Protein AF-A0A1V0GZI5-F1 (afdb_monomer)

Mean predicted aligned error: 9.49 Å

Sequence (100 aa):
MTGESQSAIFGFPPRIEVADLPLVQPEIILDRDAAPLTSLHPRIAEDISVIWPLPPDWSTENISLTFFRQQFKLHDNLYGKAGWLGFAPAARLVVERPPQ

Solvent-accessible surface area (backbone atoms only — not comparable to full-atom values): 6403 Å² total; per-residue (Å²): 136,88,83,74,72,54,75,41,57,34,32,65,74,71,54,69,49,68,54,92,59,85,88,61,83,58,50,47,29,29,59,90,76,75,36,73,49,71,59,48,66,90,85,59,92,78,64,68,47,79,45,70,87,70,64,94,83,66,71,78,58,66,40,41,41,38,38,36,42,67,59,57,44,79,70,56,94,67,35,26,34,50,47,92,58,59,78,42,85,71,48,73,50,75,46,72,54,78,86,131

Secondary structure (DSSP, 8-state):
------EEETT---EEEEESS--PPPEEEETTTTEE-----TTS---EEEE----TT-----EEEEEEE-PEEE-SSSEEEEPS---EEEEEEEEPPPP-

Radius of gyration: 16.16 Å; Cα contacts (8 Å, |Δi|>4): 162; chains: 1; bounding box: 46×39×37 Å

Foldseek 3Di:
DPPDWDKDFAFDPFDKDKPPAPDDQWFKAFPVVRHGGPHDFPPDDTDMDTGDDHDPPDDDAWIKIWTWDFDFDDPDRGITTGDPRDIDTDDMDIDHDPDD

pLDDT: mean 72.25, std 12.57, range [36.34, 91.38]

Structure (mmCIF, N/CA/C/O backbone):
data_AF-A0A1V0GZI5-F1
#
_entry.id   AF-A0A1V0GZI5-F1
#
loop_
_atom_site.group_PDB
_atom_site.id
_atom_site.type_symbol
_atom_site.label_atom_id
_atom_site.label_alt_id
_atom_site.label_comp_id
_atom_site.label_asym_id
_atom_site.label_entity_id
_atom_site.label_seq_id
_atom_site.pdbx_PDB_ins_code
_atom_site.Cartn_x
_atom_site.Cartn_y
_atom_site.Cartn_z
_atom_site.occupancy
_atom_site.B_iso_or_equiv
_atom_site.auth_seq_id
_atom_site.auth_comp_id
_atom_site.auth_asym_id
_atom_site.auth_atom_id
_atom_site.pdbx_PDB_model_num
ATOM 1 N N . MET A 1 1 ? 14.728 27.653 -6.427 1.00 36.34 1 MET A N 1
ATOM 2 C CA . MET A 1 1 ? 14.194 26.279 -6.513 1.00 36.34 1 MET A CA 1
ATOM 3 C C . MET A 1 1 ? 15.362 25.349 -6.791 1.00 36.34 1 MET A C 1
ATOM 5 O O . MET A 1 1 ? 15.850 25.321 -7.911 1.00 36.34 1 MET A O 1
ATOM 9 N N . THR A 1 2 ? 15.890 24.681 -5.771 1.00 39.88 2 THR A N 1
ATOM 10 C CA . THR A 1 2 ? 16.948 23.675 -5.924 1.00 39.88 2 THR A CA 1
ATOM 11 C C . THR A 1 2 ? 16.285 22.349 -6.277 1.00 39.88 2 THR A C 1
ATOM 13 O O . THR A 1 2 ? 15.722 21.671 -5.426 1.00 39.88 2 THR A O 1
ATOM 16 N N . GLY A 1 3 ? 16.260 22.032 -7.571 1.00 37.84 3 GLY A N 1
ATOM 17 C CA . GLY A 1 3 ? 15.759 20.760 -8.082 1.00 37.84 3 GLY A CA 1
ATOM 18 C C . GLY A 1 3 ? 16.803 19.668 -7.900 1.00 37.84 3 GLY A C 1
ATOM 19 O O . GLY A 1 3 ? 17.406 19.232 -8.878 1.00 37.84 3 GLY A O 1
ATOM 20 N N . GLU A 1 4 ? 17.050 19.244 -6.663 1.00 44.66 4 GLU A N 1
ATOM 21 C CA . GLU A 1 4 ? 17.772 17.994 -6.459 1.00 44.66 4 GLU A CA 1
ATOM 22 C C . GLU A 1 4 ? 16.884 16.851 -6.946 1.00 44.66 4 GLU A C 1
ATOM 24 O O . GLU A 1 4 ? 15.742 16.678 -6.520 1.00 44.66 4 GLU A O 1
ATOM 29 N N . SER A 1 5 ? 17.389 16.102 -7.924 1.00 46.84 5 SER A N 1
ATOM 30 C CA . SER A 1 5 ? 16.707 14.906 -8.393 1.00 46.84 5 SER A CA 1
ATOM 31 C C . SER A 1 5 ? 16.765 13.862 -7.285 1.00 46.84 5 SER A C 1
ATOM 33 O O . SER A 1 5 ? 17.847 13.361 -6.991 1.00 46.84 5 SER A O 1
ATOM 35 N N . GLN A 1 6 ? 15.624 13.515 -6.691 1.00 50.16 6 GLN A N 1
ATOM 36 C CA . GLN A 1 6 ? 15.565 12.357 -5.806 1.00 50.16 6 GLN A CA 1
ATOM 37 C C . GLN A 1 6 ? 15.840 11.091 -6.622 1.00 50.16 6 GLN A C 1
ATOM 39 O O . GLN A 1 6 ? 15.105 10.751 -7.556 1.00 50.16 6 GLN A O 1
ATOM 44 N N . SER A 1 7 ? 16.920 10.402 -6.266 1.00 49.84 7 SER A N 1
ATOM 45 C CA . SER A 1 7 ? 17.076 8.988 -6.577 1.00 49.84 7 SER A CA 1
ATOM 46 C C . SER A 1 7 ? 16.204 8.225 -5.593 1.00 49.84 7 SER A C 1
ATOM 48 O O . SER A 1 7 ? 16.416 8.319 -4.385 1.00 49.84 7 SER A O 1
ATOM 50 N N . ALA A 1 8 ? 15.213 7.502 -6.101 1.00 53.06 8 ALA A N 1
ATOM 51 C CA . ALA A 1 8 ? 14.458 6.565 -5.291 1.00 53.06 8 ALA A CA 1
ATOM 52 C C . ALA A 1 8 ? 14.926 5.158 -5.642 1.00 53.06 8 ALA A C 1
ATOM 54 O O . ALA A 1 8 ? 15.036 4.790 -6.817 1.00 53.06 8 ALA A O 1
ATOM 55 N N . ILE A 1 9 ? 15.185 4.365 -4.610 1.00 53.62 9 ILE A N 1
ATOM 56 C CA . ILE A 1 9 ? 15.187 2.916 -4.764 1.00 53.62 9 ILE A CA 1
ATOM 57 C C . ILE A 1 9 ? 13.764 2.561 -5.205 1.00 53.62 9 ILE A C 1
ATOM 59 O O . ILE A 1 9 ? 12.794 3.043 -4.608 1.00 53.62 9 ILE A O 1
ATOM 63 N N . PHE A 1 10 ? 13.620 1.780 -6.277 1.00 49.53 10 PHE A N 1
ATOM 64 C CA . PHE A 1 10 ? 12.321 1.178 -6.568 1.00 49.53 10 PHE A CA 1
ATOM 65 C C . PHE A 1 10 ? 11.866 0.453 -5.304 1.00 49.53 10 PHE A C 1
ATOM 67 O O . PHE A 1 10 ? 12.636 -0.342 -4.793 1.00 49.53 10 PHE A O 1
ATOM 74 N N . GLY A 1 11 ? 10.675 0.749 -4.781 1.00 45.56 11 GLY A N 1
ATOM 75 C CA . GLY A 1 11 ? 10.185 0.159 -3.530 1.00 45.56 11 GLY A CA 1
ATOM 76 C C . GLY A 1 11 ? 10.239 1.036 -2.290 1.00 45.56 11 GLY A C 1
ATOM 77 O O . GLY A 1 11 ? 10.110 0.515 -1.187 1.00 45.56 11 GLY A O 1
ATOM 78 N N . PHE A 1 12 ? 10.309 2.362 -2.442 1.00 54.12 12 PHE A N 1
ATOM 79 C CA . PHE A 1 12 ? 9.702 3.200 -1.410 1.00 54.12 12 PHE A CA 1
ATOM 80 C C . PHE A 1 12 ? 8.213 2.822 -1.283 1.00 54.12 12 PHE A C 1
ATOM 82 O O . PHE A 1 12 ? 7.542 2.721 -2.317 1.00 54.12 12 PHE A O 1
ATOM 89 N N . PRO A 1 13 ? 7.700 2.622 -0.054 1.00 57.75 13 PRO A N 1
ATOM 90 C CA . PRO A 1 13 ? 6.278 2.509 0.235 1.00 57.75 13 PRO A CA 1
ATOM 91 C C . PRO A 1 13 ? 5.428 3.416 -0.655 1.00 57.75 13 PRO A C 1
ATOM 93 O O . PRO A 1 13 ? 5.759 4.606 -0.767 1.00 57.75 13 PRO A O 1
ATOM 96 N N . PRO A 1 14 ? 4.334 2.924 -1.272 1.00 65.19 14 PRO A N 1
ATOM 97 C CA . PRO A 1 14 ? 3.366 3.840 -1.856 1.00 65.19 14 PRO A CA 1
ATOM 98 C C . PRO A 1 14 ? 2.984 4.871 -0.793 1.00 65.19 14 PRO A C 1
ATOM 100 O O . PRO A 1 14 ? 2.798 4.536 0.380 1.00 65.19 14 PRO A O 1
ATOM 103 N N . ARG A 1 15 ? 2.885 6.144 -1.185 1.00 71.50 15 ARG A N 1
ATOM 104 C CA . ARG A 1 15 ? 2.337 7.146 -0.274 1.00 71.50 15 ARG A CA 1
ATOM 105 C C . ARG A 1 15 ? 0.863 6.812 -0.096 1.00 71.50 15 ARG A C 1
ATOM 107 O O . ARG A 1 15 ? 0.101 6.844 -1.066 1.00 71.50 15 ARG A O 1
ATOM 114 N N . ILE A 1 16 ? 0.503 6.479 1.136 1.00 70.56 16 ILE A N 1
ATOM 115 C CA . ILE A 1 16 ? -0.869 6.206 1.534 1.00 70.56 16 ILE A CA 1
ATOM 116 C C . ILE A 1 16 ? -1.272 7.270 2.538 1.00 70.56 16 ILE A C 1
ATOM 118 O O . ILE A 1 16 ? -0.598 7.479 3.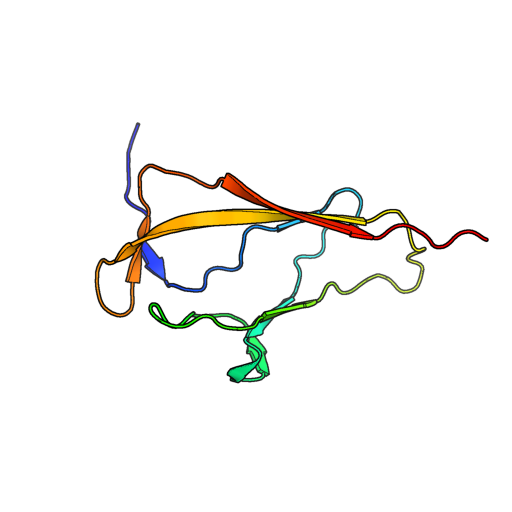545 1.00 70.56 16 ILE A O 1
ATOM 122 N N . GLU A 1 17 ? -2.366 7.952 2.236 1.00 74.12 17 GLU A N 1
ATOM 123 C CA . GLU A 1 17 ? -2.984 8.904 3.149 1.00 74.12 17 GLU A CA 1
ATOM 124 C C . GLU A 1 17 ? -4.261 8.285 3.694 1.00 74.12 17 GLU A C 1
ATOM 126 O O . GLU A 1 17 ? -5.107 7.822 2.919 1.00 74.12 17 GLU A O 1
ATOM 131 N N . VAL A 1 18 ? -4.375 8.268 5.022 1.00 70.44 18 VAL A N 1
ATOM 132 C CA . VAL A 1 18 ? -5.556 7.773 5.722 1.00 70.44 18 VAL A CA 1
ATOM 133 C C . VAL A 1 18 ? -6.275 8.941 6.365 1.00 70.44 18 VAL A C 1
ATOM 135 O O . VAL A 1 18 ? -5.669 9.697 7.125 1.00 70.44 18 VAL A O 1
ATOM 138 N N . ALA A 1 19 ? -7.560 9.082 6.060 1.00 66.50 19 ALA A N 1
ATOM 139 C CA . ALA A 1 19 ? -8.436 9.933 6.847 1.00 66.50 19 ALA A CA 1
ATOM 140 C C . ALA A 1 19 ? -8.857 9.161 8.107 1.00 66.50 19 ALA A C 1
ATOM 142 O O . ALA A 1 19 ? -9.264 8.004 8.007 1.00 66.50 19 ALA A O 1
ATOM 143 N N . ASP A 1 20 ? -8.728 9.802 9.269 1.00 64.56 20 ASP A N 1
ATOM 144 C CA . ASP A 1 20 ? -9.406 9.415 10.515 1.00 64.56 20 ASP A CA 1
ATOM 145 C C . ASP A 1 20 ? -8.932 8.126 11.228 1.00 64.56 20 ASP A C 1
ATOM 147 O O . ASP A 1 20 ? -9.597 7.642 12.141 1.00 64.56 20 ASP A O 1
ATOM 151 N N . LEU A 1 21 ? -7.741 7.595 10.911 1.00 63.81 21 LEU A N 1
ATOM 152 C CA . LEU A 1 21 ? -7.076 6.595 11.766 1.00 63.81 21 LEU A CA 1
ATOM 153 C C . LEU A 1 21 ? -6.104 7.260 12.756 1.00 63.81 21 LEU A C 1
ATOM 155 O O . LEU A 1 21 ? -5.432 8.229 12.386 1.00 63.81 21 LEU A O 1
ATOM 159 N N . PRO A 1 22 ? -5.942 6.725 13.987 1.00 60.53 22 PRO A N 1
ATOM 160 C CA . PRO A 1 22 ? -4.785 7.059 14.808 1.00 60.53 22 PRO A CA 1
ATOM 161 C C . PRO A 1 22 ? -3.529 6.751 13.985 1.00 60.53 22 PRO A C 1
ATOM 163 O O . PRO A 1 22 ? -3.319 5.617 13.561 1.00 60.53 22 PRO A O 1
ATOM 166 N N . LEU A 1 23 ? -2.760 7.802 13.688 1.00 58.75 23 LEU A N 1
ATOM 167 C CA . LEU A 1 23 ? -1.653 7.842 12.726 1.00 58.75 23 LEU A CA 1
ATOM 168 C C . LEU A 1 23 ? -0.457 6.988 13.180 1.00 58.75 23 LEU A C 1
ATOM 170 O O . LEU A 1 23 ? 0.614 7.509 13.488 1.00 58.75 23 LEU A O 1
ATOM 174 N N . VAL A 1 24 ? -0.623 5.669 13.214 1.00 66.38 24 VAL A N 1
ATOM 175 C CA . VAL A 1 24 ? 0.499 4.733 13.240 1.00 66.38 24 VAL A CA 1
ATOM 176 C C . VAL A 1 24 ? 0.914 4.488 11.796 1.00 66.38 24 VAL A C 1
ATOM 178 O O . VAL A 1 24 ? 0.074 4.258 10.921 1.00 66.38 24 VAL A O 1
ATOM 181 N N . GLN A 1 25 ? 2.214 4.575 11.530 1.00 74.19 25 GLN A N 1
ATOM 182 C CA . GLN A 1 25 ? 2.749 4.230 10.220 1.00 74.19 25 GLN A CA 1
ATOM 183 C C . GLN A 1 25 ? 2.438 2.749 9.936 1.00 74.19 25 GLN A C 1
ATOM 185 O O . GLN A 1 25 ? 2.726 1.916 10.7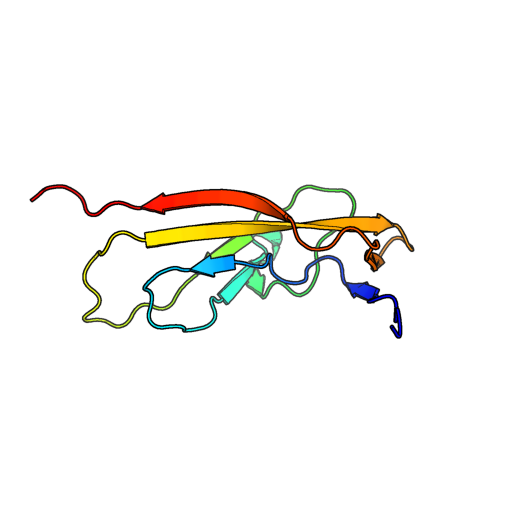98 1.00 74.19 25 GLN A O 1
ATOM 190 N N . PRO A 1 26 ? 1.842 2.407 8.777 1.00 80.31 26 PRO A N 1
ATOM 191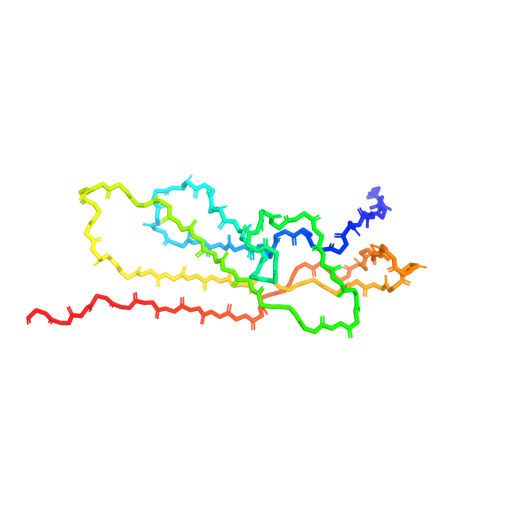 C CA . PRO A 1 26 ? 1.598 1.014 8.442 1.00 80.31 26 PRO A CA 1
ATOM 192 C C . PRO A 1 26 ? 2.909 0.271 8.232 1.00 80.31 26 PRO A C 1
ATOM 194 O O . PRO A 1 26 ? 3.885 0.829 7.720 1.00 80.31 26 PRO A O 1
ATOM 197 N N . GLU A 1 27 ? 2.885 -1.016 8.542 1.00 85.69 27 GLU A N 1
ATOM 198 C CA . GLU A 1 27 ? 3.871 -1.942 8.018 1.00 85.69 27 GLU A CA 1
ATOM 199 C C . GLU A 1 27 ? 3.506 -2.282 6.570 1.00 85.69 27 GLU A C 1
ATOM 201 O O . GLU A 1 27 ? 2.338 -2.498 6.239 1.00 85.69 27 GLU A O 1
ATOM 206 N N . ILE A 1 28 ? 4.506 -2.298 5.690 1.00 84.81 28 ILE A N 1
ATOM 207 C CA . ILE A 1 28 ? 4.329 -2.698 4.295 1.00 84.81 28 ILE A CA 1
ATOM 208 C C . ILE A 1 28 ? 5.245 -3.875 4.026 1.00 84.81 28 ILE A C 1
ATOM 210 O O . ILE A 1 28 ? 6.461 -3.767 4.190 1.00 84.81 28 ILE A O 1
ATOM 214 N N . ILE A 1 29 ? 4.648 -4.980 3.601 1.00 88.94 29 ILE A N 1
ATOM 215 C CA . ILE A 1 29 ? 5.315 -6.247 3.330 1.00 88.94 29 ILE A CA 1
ATOM 216 C C . ILE A 1 29 ? 5.297 -6.506 1.827 1.00 88.94 29 ILE A C 1
ATOM 218 O O . ILE A 1 29 ? 4.283 -6.287 1.167 1.00 88.94 29 ILE A O 1
ATOM 222 N N . LEU A 1 30 ? 6.424 -6.976 1.293 1.00 88.69 30 LEU A N 1
ATOM 223 C CA . LEU A 1 30 ? 6.495 -7.563 -0.038 1.00 88.69 30 LEU A CA 1
ATOM 224 C C . LEU A 1 30 ? 6.075 -9.031 0.054 1.00 88.69 30 LEU A C 1
ATOM 226 O O . LEU A 1 30 ? 6.775 -9.834 0.679 1.00 88.69 30 LEU A O 1
ATOM 230 N N . ASP A 1 31 ? 4.968 -9.392 -0.594 1.00 91.25 31 ASP A N 1
ATOM 231 C CA . ASP A 1 31 ? 4.357 -10.718 -0.433 1.00 91.25 31 ASP A CA 1
ATOM 232 C C . ASP A 1 31 ? 5.272 -11.845 -0.930 1.00 91.25 31 ASP A C 1
ATOM 234 O O . ASP A 1 31 ? 5.276 -12.940 -0.370 1.00 91.25 31 ASP A O 1
ATOM 238 N N . ARG A 1 32 ? 6.113 -11.561 -1.934 1.00 87.69 32 ARG A N 1
ATOM 239 C CA . ARG A 1 32 ? 7.096 -12.507 -2.487 1.00 87.69 32 ARG A CA 1
ATOM 240 C C . ARG A 1 32 ? 8.039 -13.074 -1.424 1.00 87.69 32 ARG A C 1
ATOM 242 O O . ARG A 1 32 ? 8.297 -14.275 -1.418 1.00 87.69 32 ARG A O 1
ATOM 249 N N . ASP A 1 33 ? 8.564 -12.198 -0.571 1.00 89.56 33 ASP A N 1
ATOM 250 C CA . ASP A 1 33 ? 9.599 -12.541 0.410 1.00 89.56 33 ASP A CA 1
ATOM 251 C C . ASP A 1 33 ? 9.032 -12.653 1.831 1.00 89.56 33 ASP A C 1
ATOM 253 O O . ASP A 1 33 ? 9.760 -13.031 2.748 1.00 89.56 33 ASP A O 1
ATOM 257 N N . ALA A 1 34 ? 7.755 -12.295 2.021 1.00 91.38 34 ALA A N 1
ATOM 258 C CA . ALA A 1 34 ? 7.126 -12.117 3.328 1.00 91.38 34 ALA A CA 1
ATOM 259 C C . ALA A 1 34 ? 7.975 -11.235 4.269 1.00 91.38 34 ALA A C 1
ATOM 261 O O . ALA A 1 34 ? 8.111 -11.512 5.461 1.00 91.38 34 ALA A O 1
ATOM 262 N N . ALA A 1 35 ? 8.577 -10.180 3.712 1.00 88.75 35 ALA A N 1
ATOM 263 C CA . ALA A 1 35 ? 9.517 -9.299 4.398 1.00 88.75 35 ALA A CA 1
ATOM 264 C C . ALA A 1 35 ? 9.156 -7.817 4.193 1.00 88.75 35 ALA A C 1
ATOM 266 O O . ALA A 1 35 ? 8.487 -7.487 3.208 1.00 88.75 35 ALA A O 1
ATOM 267 N N . PRO A 1 36 ? 9.616 -6.907 5.075 1.00 87.56 36 PRO A N 1
ATOM 268 C CA . PRO A 1 36 ? 9.399 -5.475 4.906 1.00 87.56 36 PRO A CA 1
ATOM 269 C C . PRO A 1 36 ? 9.824 -4.977 3.523 1.00 87.56 36 PRO A C 1
ATOM 271 O O . PRO A 1 36 ? 10.902 -5.319 3.022 1.00 87.56 36 PRO A O 1
ATOM 274 N N . LEU A 1 37 ? 8.980 -4.143 2.916 1.00 80.69 37 LEU A N 1
ATOM 275 C CA . LEU A 1 37 ? 9.222 -3.589 1.593 1.00 80.69 37 LEU A CA 1
ATOM 276 C C . LEU A 1 37 ? 10.412 -2.624 1.638 1.00 80.69 37 LEU A C 1
ATOM 278 O O . LEU A 1 37 ? 10.301 -1.479 2.073 1.00 80.69 37 LEU A O 1
ATOM 282 N N . THR A 1 38 ? 11.560 -3.105 1.169 1.00 75.12 38 THR A N 1
ATOM 283 C CA . THR A 1 38 ? 12.795 -2.317 1.037 1.00 75.12 38 THR A CA 1
ATOM 284 C C . THR A 1 38 ? 13.116 -1.986 -0.414 1.00 75.12 38 THR A C 1
ATOM 286 O O . THR A 1 38 ? 13.747 -0.965 -0.689 1.00 75.12 38 THR A O 1
ATOM 289 N N . SER A 1 39 ? 12.691 -2.846 -1.345 1.00 74.00 39 SER A N 1
ATOM 290 C CA . SER A 1 39 ? 12.847 -2.625 -2.776 1.00 74.00 39 SER A CA 1
ATOM 291 C C . SER A 1 39 ? 11.787 -3.361 -3.601 1.00 74.00 39 SER A C 1
ATOM 293 O O . SER A 1 39 ? 11.244 -4.365 -3.147 1.00 74.00 39 SER A O 1
ATOM 295 N N . LEU A 1 40 ? 11.510 -2.852 -4.804 1.00 74.38 40 LEU A N 1
ATOM 296 C CA . LEU A 1 40 ? 10.652 -3.455 -5.820 1.00 74.38 40 LEU A CA 1
ATOM 297 C C . LEU A 1 40 ? 11.471 -3.797 -7.065 1.00 74.38 40 LEU A C 1
ATOM 299 O O . LEU A 1 40 ? 12.399 -3.075 -7.444 1.00 74.38 40 LEU A O 1
ATOM 303 N N . HIS A 1 41 ? 11.082 -4.852 -7.766 1.00 74.75 41 HIS A N 1
ATOM 304 C CA . HIS A 1 41 ? 11.650 -5.198 -9.059 1.00 74.75 41 HIS A CA 1
ATOM 305 C C . HIS A 1 41 ? 11.108 -4.266 -10.159 1.00 74.75 41 HIS A C 1
ATOM 307 O O . HIS A 1 41 ? 9.902 -4.190 -10.383 1.00 74.75 41 HIS A O 1
ATOM 313 N N . PRO A 1 42 ? 11.968 -3.600 -10.952 1.00 69.94 42 PRO A N 1
ATOM 314 C CA . PRO A 1 42 ? 11.554 -2.493 -11.826 1.00 69.94 42 PRO A CA 1
ATOM 315 C C . PRO A 1 42 ? 10.766 -2.884 -13.085 1.00 69.94 42 PRO A C 1
ATOM 317 O O . PRO A 1 42 ? 10.446 -2.018 -13.900 1.00 69.94 42 PRO A O 1
ATOM 320 N N . ARG A 1 43 ? 10.516 -4.176 -13.320 1.00 74.00 43 ARG A N 1
ATOM 321 C CA . ARG A 1 43 ? 9.927 -4.680 -14.577 1.00 74.00 43 ARG A CA 1
ATOM 322 C C . ARG A 1 43 ? 8.831 -5.719 -14.387 1.00 74.00 43 ARG A C 1
ATOM 324 O O . ARG A 1 43 ? 8.390 -6.309 -15.369 1.00 74.00 43 ARG A O 1
ATOM 331 N N . ILE A 1 44 ? 8.406 -5.946 -13.153 1.00 78.12 44 ILE A N 1
ATOM 332 C CA . ILE A 1 44 ? 7.305 -6.852 -12.841 1.00 78.12 44 ILE A CA 1
ATOM 333 C C . ILE A 1 44 ? 6.346 -6.140 -11.895 1.00 78.12 44 ILE A C 1
ATOM 335 O O . ILE A 1 44 ? 6.755 -5.265 -11.135 1.00 78.12 44 ILE A O 1
ATOM 339 N N . ALA A 1 45 ? 5.066 -6.486 -11.988 1.00 83.19 45 ALA A N 1
ATOM 340 C CA . ALA A 1 45 ? 4.131 -6.140 -10.933 1.00 83.19 45 ALA A CA 1
ATOM 341 C C . ALA A 1 45 ? 4.462 -7.002 -9.711 1.00 83.19 45 ALA A C 1
ATOM 343 O O . ALA A 1 45 ? 4.744 -8.192 -9.861 1.00 83.19 45 ALA A O 1
ATOM 344 N N . GLU A 1 46 ? 4.443 -6.393 -8.533 1.00 85.38 46 GLU A N 1
ATOM 345 C CA . GLU A 1 46 ? 4.622 -7.093 -7.267 1.00 85.38 46 GLU A CA 1
ATOM 346 C C . GLU A 1 46 ? 3.433 -6.805 -6.366 1.00 85.38 46 GLU A C 1
ATOM 348 O O . GLU A 1 46 ? 2.937 -5.675 -6.316 1.00 85.38 46 GLU A O 1
ATOM 353 N N . ASP A 1 47 ? 3.002 -7.847 -5.667 1.00 88.69 47 ASP A N 1
ATOM 354 C CA . ASP A 1 47 ? 1.950 -7.762 -4.672 1.00 88.69 47 ASP A CA 1
ATOM 355 C C . ASP A 1 47 ? 2.554 -7.346 -3.328 1.00 88.69 47 ASP A C 1
ATOM 357 O O . ASP A 1 47 ? 3.645 -7.786 -2.940 1.00 88.69 47 ASP A O 1
ATOM 361 N N . ILE A 1 48 ? 1.851 -6.450 -2.642 1.00 86.19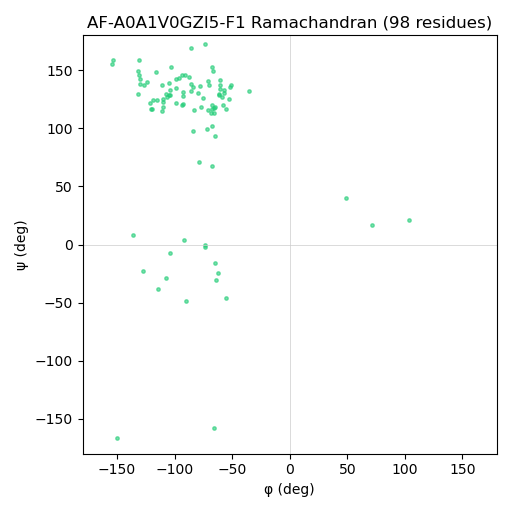 48 ILE A N 1
ATOM 362 C CA . ILE A 1 48 ? 2.237 -5.953 -1.327 1.00 86.19 48 ILE A CA 1
ATOM 363 C C . ILE A 1 48 ? 1.054 -6.035 -0.373 1.00 86.19 48 ILE A C 1
ATOM 365 O O . ILE A 1 48 ? -0.089 -5.747 -0.742 1.00 86.19 48 ILE A O 1
ATOM 369 N N . SER A 1 49 ? 1.362 -6.310 0.886 1.00 88.25 49 SER A N 1
ATOM 370 C CA . SER A 1 49 ? 0.416 -6.239 1.988 1.00 88.25 49 SER A CA 1
ATOM 371 C C . SER A 1 49 ? 0.674 -4.979 2.803 1.00 88.25 49 SER A C 1
ATOM 373 O O . SER A 1 49 ? 1.803 -4.714 3.216 1.00 88.25 49 SER A O 1
ATOM 375 N N . VAL A 1 50 ? -0.376 -4.193 3.049 1.00 83.25 50 VAL A N 1
ATOM 376 C CA . VAL A 1 50 ? -0.312 -3.005 3.909 1.00 83.25 50 VAL A CA 1
ATOM 377 C C . VAL A 1 50 ? -1.084 -3.288 5.190 1.00 83.25 50 VAL A C 1
ATOM 379 O O . VAL A 1 50 ? -2.287 -3.544 5.151 1.00 83.25 50 VAL A O 1
ATOM 382 N N . ILE A 1 51 ? -0.385 -3.254 6.320 1.00 84.69 51 ILE A N 1
ATOM 383 C CA . ILE A 1 51 ? -0.882 -3.708 7.615 1.00 84.69 51 ILE A CA 1
ATOM 384 C C . ILE A 1 51 ? -0.869 -2.524 8.581 1.00 84.69 51 ILE A C 1
ATOM 386 O O . ILE A 1 51 ? 0.186 -1.987 8.918 1.00 84.69 51 ILE A O 1
ATOM 390 N N . TRP A 1 52 ? -2.050 -2.126 9.052 1.00 80.31 52 TRP A N 1
ATOM 391 C CA . TRP A 1 52 ? -2.176 -1.150 10.133 1.00 80.31 52 TRP A CA 1
ATOM 392 C C . TRP A 1 52 ? -2.424 -1.864 11.461 1.00 80.31 52 TRP A C 1
ATOM 394 O O . TRP A 1 52 ? -3.437 -2.558 11.586 1.00 80.31 52 TRP A O 1
ATOM 404 N N . PRO A 1 53 ? -1.562 -1.674 12.475 1.00 78.62 53 PRO A N 1
ATOM 405 C CA . PRO A 1 53 ? -1.902 -2.057 13.832 1.00 78.62 53 PRO A CA 1
ATOM 406 C C . PRO A 1 53 ? -2.975 -1.096 14.353 1.00 78.62 53 PRO A C 1
ATOM 408 O O . PRO A 1 53 ? -2.744 0.106 14.489 1.00 78.62 53 PRO A O 1
ATOM 411 N N . LEU A 1 54 ? -4.161 -1.630 14.627 1.00 77.00 54 LEU A N 1
ATOM 412 C CA . LEU A 1 54 ? -5.264 -0.876 15.214 1.00 77.00 54 LEU A CA 1
ATOM 413 C C . LEU A 1 54 ? -5.279 -1.093 16.731 1.00 77.00 54 LEU A C 1
ATOM 415 O O . LEU A 1 54 ? -4.971 -2.199 17.189 1.00 77.00 54 LEU A O 1
ATOM 419 N N . PRO A 1 55 ? -5.615 -0.068 17.531 1.00 77.44 55 PRO A N 1
ATOM 420 C CA . PRO A 1 55 ? -5.739 -0.253 18.966 1.00 77.44 55 PRO A CA 1
ATOM 421 C C . PRO A 1 55 ? -6.943 -1.167 19.292 1.00 77.44 55 PRO A C 1
ATOM 423 O O . PRO A 1 55 ? -7.893 -1.232 18.509 1.00 77.44 55 PRO A O 1
ATOM 426 N N . PRO A 1 56 ? -6.925 -1.906 20.420 1.00 78.50 56 PRO A N 1
ATOM 427 C CA . PRO A 1 56 ? -7.939 -2.926 20.722 1.00 78.50 56 PRO A CA 1
ATOM 428 C C . PRO A 1 56 ? -9.370 -2.387 20.864 1.00 78.50 56 PRO A C 1
ATOM 430 O O . PRO A 1 56 ? -10.331 -3.131 20.703 1.00 78.50 56 PRO A O 1
ATOM 433 N N . ASP A 1 57 ? -9.504 -1.109 21.201 1.00 79.44 57 ASP A N 1
ATOM 434 C CA . ASP A 1 57 ? -10.755 -0.370 21.367 1.00 79.44 57 ASP A CA 1
ATOM 435 C C . ASP A 1 57 ? -11.214 0.333 20.079 1.00 79.44 57 ASP A C 1
ATOM 437 O O . ASP A 1 57 ? -12.221 1.043 20.083 1.00 79.44 57 ASP A O 1
ATOM 441 N N . TRP A 1 58 ? -10.501 0.134 18.966 1.00 75.81 58 TRP A N 1
ATOM 442 C CA . TRP A 1 58 ? -10.861 0.741 17.695 1.00 75.81 58 TRP A CA 1
ATOM 443 C C . TRP A 1 58 ? -12.197 0.193 17.184 1.00 75.81 58 TRP A C 1
ATOM 445 O O . TRP A 1 58 ? -12.342 -0.993 16.882 1.00 75.81 58 TRP A O 1
ATOM 455 N N . SER A 1 59 ? -13.183 1.081 17.062 1.00 72.62 59 SER A N 1
ATOM 456 C CA . SER A 1 59 ? -14.459 0.770 16.424 1.00 72.62 59 SER A CA 1
ATOM 457 C C . SER A 1 59 ? -14.363 1.022 14.923 1.00 72.62 59 SER A C 1
ATOM 459 O O . SER A 1 59 ? -13.711 1.976 14.503 1.00 72.62 59 SER A O 1
ATOM 461 N N . THR A 1 60 ? -15.034 0.198 14.118 1.00 66.62 60 THR A N 1
ATOM 462 C CA . THR A 1 60 ? -15.025 0.325 12.657 1.00 66.62 60 THR A CA 1
ATOM 463 C C . THR A 1 60 ? -15.685 1.638 12.246 1.00 66.62 60 THR A C 1
ATOM 465 O O . THR A 1 60 ? -16.907 1.722 12.162 1.00 66.62 60 THR A O 1
ATOM 468 N N . GLU A 1 61 ? -14.908 2.698 12.068 1.00 70.75 61 GLU A N 1
ATOM 469 C CA . GLU A 1 61 ? -15.348 3.920 11.393 1.00 70.75 61 GLU A CA 1
ATOM 470 C C . GLU A 1 61 ? -15.149 3.778 9.882 1.00 70.75 61 GLU A C 1
ATOM 472 O O . GLU A 1 61 ? -14.529 2.822 9.410 1.00 70.75 61 GLU A O 1
ATOM 477 N N . ASN A 1 62 ? -15.712 4.706 9.109 1.00 74.44 62 ASN A N 1
ATOM 478 C CA . ASN A 1 62 ? -15.494 4.720 7.669 1.00 74.44 62 ASN A CA 1
ATOM 479 C C . ASN A 1 62 ? -14.018 5.032 7.398 1.00 74.44 62 ASN A C 1
ATOM 481 O O . ASN A 1 62 ? -13.568 6.145 7.656 1.00 74.44 62 ASN A O 1
ATOM 485 N N . ILE A 1 63 ? -13.272 4.073 6.855 1.00 77.38 63 ILE A N 1
ATOM 486 C CA . ILE A 1 63 ? -11.872 4.282 6.482 1.00 77.38 63 ILE A CA 1
ATOM 487 C C . ILE A 1 63 ? -11.823 4.708 5.021 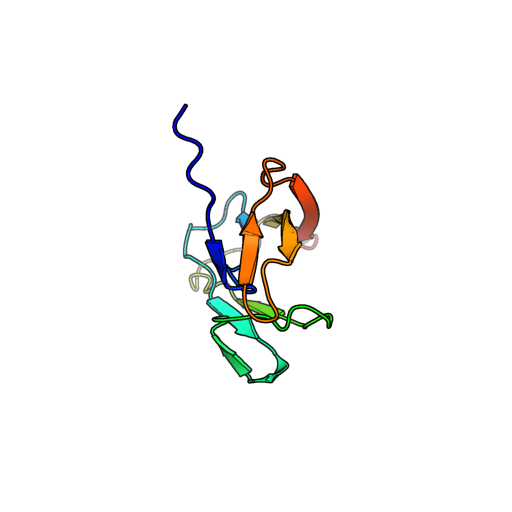1.00 77.38 63 ILE A C 1
ATOM 489 O O . ILE A 1 63 ? -12.389 4.050 4.150 1.00 77.38 63 ILE A O 1
ATOM 493 N N . SER A 1 64 ? -11.080 5.774 4.732 1.00 80.94 64 SER A N 1
ATOM 494 C CA . SER A 1 64 ? -10.729 6.159 3.366 1.00 80.94 64 SER A CA 1
ATOM 495 C C . SER A 1 64 ? -9.213 6.175 3.204 1.00 80.94 64 SER A C 1
ATOM 497 O O . SER A 1 64 ? -8.533 7.009 3.798 1.00 80.94 64 SER A O 1
ATOM 499 N N . LEU A 1 65 ? -8.700 5.306 2.336 1.00 79.94 65 LEU A N 1
ATOM 500 C CA . LEU A 1 65 ? -7.294 5.244 1.942 1.00 79.94 65 LEU A CA 1
ATOM 501 C C . LEU A 1 65 ? -7.134 5.820 0.538 1.00 79.94 65 LEU A C 1
ATOM 503 O O . LEU A 1 65 ? -7.821 5.390 -0.391 1.00 79.94 65 LEU A O 1
ATOM 507 N N . THR A 1 66 ? -6.211 6.762 0.363 1.00 82.56 66 THR A N 1
ATOM 508 C CA . THR A 1 66 ? -5.817 7.246 -0.968 1.00 82.56 66 THR A CA 1
ATOM 509 C C . THR A 1 66 ? -4.410 6.775 -1.286 1.00 82.56 66 THR A C 1
ATOM 511 O O . THR A 1 66 ? -3.465 7.080 -0.561 1.00 82.56 66 THR A O 1
ATOM 514 N N . PHE A 1 67 ? -4.277 6.050 -2.392 1.00 82.00 67 PHE A N 1
ATOM 515 C CA . PHE A 1 67 ? -3.003 5.580 -2.915 1.00 82.00 67 PHE A CA 1
ATOM 516 C C . PHE A 1 67 ? -2.481 6.586 -3.925 1.00 82.00 67 PHE A C 1
ATOM 518 O O . PHE A 1 67 ? -3.178 6.924 -4.885 1.00 82.00 67 PHE A O 1
ATOM 525 N N . PHE A 1 68 ? -1.244 7.029 -3.747 1.00 80.75 68 PHE A N 1
ATOM 526 C CA . PHE A 1 68 ? -0.574 7.897 -4.702 1.00 80.75 68 PHE A CA 1
ATOM 527 C C . PHE A 1 68 ? 0.462 7.116 -5.503 1.00 80.75 68 PHE A C 1
ATOM 529 O O . PHE A 1 68 ? 1.219 6.312 -4.963 1.00 80.75 68 PHE A O 1
ATOM 536 N N . ARG A 1 69 ? 0.528 7.404 -6.802 1.00 77.62 69 ARG A N 1
ATOM 537 C CA . ARG A 1 69 ? 1.588 6.935 -7.694 1.00 77.62 69 ARG A CA 1
ATOM 538 C C . ARG A 1 69 ? 2.570 8.056 -7.980 1.00 77.62 69 ARG A C 1
ATOM 540 O O . ARG A 1 69 ? 2.196 9.226 -8.041 1.00 77.62 69 ARG A O 1
ATOM 547 N N . GLN A 1 70 ? 3.801 7.671 -8.261 1.00 76.56 70 GLN A N 1
ATOM 548 C CA . GLN A 1 70 ? 4.804 8.543 -8.845 1.00 76.56 70 GLN A CA 1
ATOM 549 C C . GLN A 1 70 ? 5.432 7.826 -10.034 1.00 76.56 70 GLN A C 1
ATOM 551 O O . GLN A 1 70 ? 5.692 6.624 -9.981 1.00 76.56 70 GLN A O 1
ATOM 556 N N . GLN A 1 71 ? 5.653 8.560 -11.122 1.00 73.12 71 GLN A N 1
ATOM 557 C CA . GLN A 1 71 ? 6.302 8.007 -12.300 1.00 73.12 71 GLN A CA 1
ATOM 558 C C . GLN A 1 71 ? 7.804 8.275 -12.239 1.00 73.12 71 GLN A C 1
ATOM 560 O O . GLN A 1 71 ? 8.257 9.422 -12.236 1.00 73.12 71 GLN A O 1
ATOM 565 N N . PHE A 1 72 ? 8.577 7.196 -12.248 1.00 71.50 72 PHE A N 1
ATOM 566 C CA . PHE A 1 72 ? 10.028 7.250 -12.331 1.00 71.50 72 PHE A CA 1
ATOM 567 C C . PHE A 1 72 ? 10.473 7.006 -13.769 1.00 71.50 72 PHE A C 1
ATOM 569 O O . PHE A 1 72 ? 9.900 6.183 -14.486 1.00 71.50 72 PHE A O 1
ATOM 576 N N . LYS A 1 73 ? 11.512 7.722 -14.202 1.00 70.50 73 LYS A N 1
ATOM 577 C CA . LYS A 1 73 ? 12.271 7.321 -15.388 1.00 70.50 73 LYS A CA 1
ATOM 578 C C . LYS A 1 73 ? 13.306 6.300 -14.945 1.00 70.50 73 LYS A C 1
ATOM 580 O O . LYS A 1 73 ? 13.972 6.514 -13.934 1.00 70.50 73 LYS A O 1
ATOM 585 N N . LEU A 1 74 ? 13.447 5.216 -15.701 1.00 68.69 74 LEU A N 1
ATOM 586 C CA . LEU A 1 74 ? 14.495 4.235 -15.450 1.00 68.69 74 LEU A CA 1
ATOM 587 C C . LEU A 1 74 ? 15.853 4.950 -15.516 1.00 68.69 74 LEU A C 1
ATOM 589 O O . LEU A 1 74 ? 16.163 5.572 -16.534 1.00 68.69 74 LEU A O 1
ATOM 593 N N . HIS A 1 75 ? 16.618 4.917 -14.426 1.00 68.56 75 HIS A N 1
ATOM 594 C CA . HIS A 1 75 ? 18.002 5.382 -14.444 1.00 68.56 75 HIS A CA 1
ATOM 595 C C . HIS A 1 75 ? 18.924 4.216 -14.793 1.00 68.56 75 HIS A C 1
ATOM 597 O O . HIS A 1 75 ? 19.718 4.318 -15.724 1.00 68.56 75 HIS A O 1
ATOM 603 N N . ASP A 1 76 ? 18.729 3.091 -14.108 1.00 70.56 76 ASP A N 1
ATOM 604 C CA . ASP A 1 76 ? 19.368 1.808 -14.381 1.00 70.56 76 ASP A CA 1
ATOM 605 C C . ASP A 1 76 ? 18.442 0.642 -13.961 1.00 70.56 76 ASP A C 1
ATOM 607 O O . ASP A 1 76 ? 17.244 0.831 -13.743 1.00 70.56 76 ASP A O 1
ATOM 611 N N . ASN A 1 77 ? 18.976 -0.583 -13.888 1.00 63.66 77 ASN A N 1
ATOM 612 C CA . ASN A 1 77 ? 18.207 -1.781 -13.527 1.00 63.66 77 ASN A CA 1
ATOM 613 C C . ASN A 1 77 ? 17.831 -1.873 -12.033 1.00 63.66 77 ASN A C 1
ATOM 615 O O . ASN A 1 77 ? 17.182 -2.845 -11.662 1.00 63.66 77 ASN A O 1
ATOM 619 N N . LEU A 1 78 ? 18.248 -0.930 -11.186 1.00 62.69 78 LEU A N 1
ATOM 620 C CA . LEU A 1 78 ? 18.015 -0.936 -9.738 1.00 62.69 78 LEU A CA 1
ATOM 621 C C . LEU A 1 78 ? 17.388 0.375 -9.228 1.00 62.69 78 LEU A C 1
ATOM 623 O O . LEU A 1 78 ? 16.714 0.373 -8.200 1.00 62.69 78 LEU A O 1
ATOM 627 N N . TYR A 1 79 ? 17.546 1.480 -9.960 1.00 64.06 79 TYR A N 1
ATOM 628 C CA . TYR A 1 79 ? 17.122 2.812 -9.539 1.00 64.06 79 TYR A CA 1
ATOM 629 C C . TYR A 1 79 ? 16.226 3.507 -10.563 1.00 64.06 79 TYR A C 1
ATOM 631 O O . TYR A 1 79 ? 16.473 3.536 -11.776 1.00 64.06 79 TYR A O 1
ATOM 639 N N . GLY A 1 80 ? 15.184 4.142 -10.032 1.00 68.12 80 GLY A N 1
ATOM 640 C CA . GLY A 1 80 ? 14.354 5.094 -10.746 1.00 68.12 80 GLY A CA 1
ATOM 641 C C . GLY A 1 80 ? 14.799 6.512 -10.409 1.00 68.12 80 GLY A C 1
ATOM 642 O O . GLY A 1 80 ? 15.001 6.857 -9.244 1.00 68.12 80 GLY A O 1
ATOM 643 N N . LYS A 1 81 ? 14.919 7.374 -11.417 1.00 66.81 81 LYS A N 1
ATOM 644 C CA . LYS A 1 81 ? 15.074 8.812 -11.194 1.00 66.81 81 LYS A CA 1
ATOM 645 C C . LYS A 1 81 ? 13.697 9.456 -11.213 1.00 66.81 81 LYS A C 1
ATOM 647 O O . LYS A 1 81 ? 12.979 9.350 -12.216 1.00 66.81 81 LYS A O 1
ATOM 652 N N . ALA A 1 82 ? 13.327 10.104 -10.109 1.00 63.69 82 ALA A N 1
ATOM 653 C CA . ALA A 1 82 ? 12.065 10.823 -10.024 1.00 63.69 82 ALA A CA 1
ATOM 654 C C . ALA A 1 82 ? 12.000 11.872 -11.140 1.00 63.69 82 ALA A C 1
ATOM 656 O O . ALA A 1 82 ? 12.948 12.631 -11.367 1.00 63.69 82 ALA A O 1
ATOM 657 N N . GLY A 1 83 ? 10.888 11.890 -11.873 1.00 61.88 83 GLY A N 1
ATOM 658 C CA . GLY A 1 83 ? 10.591 12.997 -12.768 1.00 61.88 83 GLY A CA 1
ATOM 659 C C . GLY A 1 83 ? 10.161 14.241 -11.987 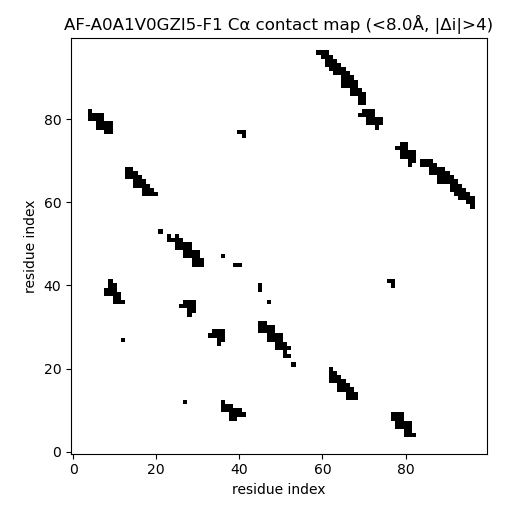1.00 61.88 83 GLY A C 1
ATOM 660 O O . GLY A 1 83 ? 9.893 1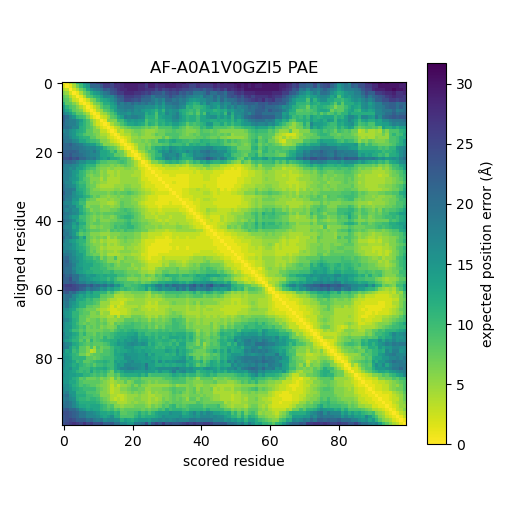4.198 -10.792 1.00 61.88 83 GLY A O 1
ATOM 661 N N . TRP A 1 84 ? 10.015 15.350 -12.704 1.00 60.41 84 TRP A N 1
ATOM 662 C CA . TRP A 1 84 ? 9.312 16.549 -12.231 1.00 60.41 84 TRP A CA 1
ATOM 663 C C . TRP A 1 84 ? 7.807 16.311 -11.999 1.00 60.41 84 TRP A C 1
ATOM 665 O O . TRP A 1 84 ? 7.144 17.105 -11.339 1.00 60.41 84 TRP A O 1
ATOM 675 N N . LEU A 1 85 ? 7.272 15.211 -12.53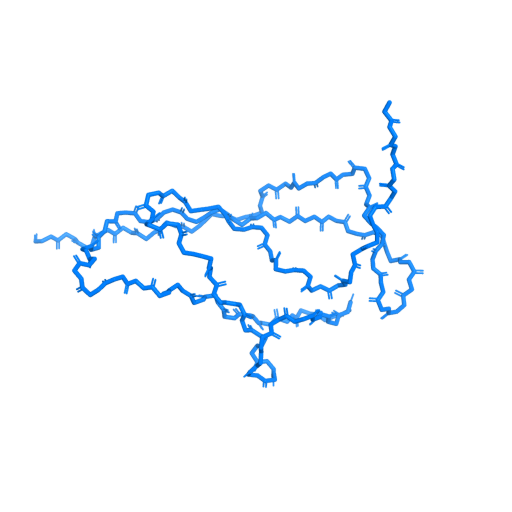6 1.00 63.25 85 LEU A N 1
ATOM 676 C CA . LEU A 1 85 ? 5.931 14.716 -12.257 1.00 63.25 85 LEU A CA 1
ATOM 677 C C . LEU A 1 85 ? 5.940 14.153 -10.828 1.00 63.25 85 LEU A C 1
ATOM 679 O O . LEU A 1 85 ? 6.462 13.064 -10.593 1.00 63.25 85 LEU A O 1
ATOM 683 N N . GLY A 1 86 ? 5.448 14.940 -9.871 1.00 68.44 86 GLY A N 1
ATOM 684 C CA . GLY A 1 86 ? 5.331 14.540 -8.468 1.00 68.44 86 GLY A CA 1
ATOM 685 C C . GLY A 1 86 ? 4.328 13.401 -8.249 1.00 68.44 86 GLY A C 1
ATOM 686 O O . GLY A 1 86 ? 3.994 12.637 -9.155 1.00 68.44 86 GLY A O 1
ATOM 687 N N . PHE A 1 87 ? 3.825 13.286 -7.024 1.00 75.06 87 PHE A N 1
ATOM 688 C CA . PHE A 1 87 ? 2.794 12.306 -6.693 1.00 75.06 87 PHE A CA 1
ATOM 689 C C . PHE A 1 87 ? 1.446 12.688 -7.313 1.00 75.06 87 PHE A C 1
ATOM 691 O O . PHE A 1 87 ? 1.058 13.855 -7.305 1.00 75.06 87 PHE A O 1
ATOM 698 N N . ALA A 1 88 ? 0.711 11.693 -7.802 1.00 80.44 88 ALA A N 1
ATOM 699 C CA . ALA A 1 88 ? -0.668 11.838 -8.253 1.00 80.44 88 ALA A CA 1
ATOM 700 C C . ALA A 1 88 ? -1.538 10.744 -7.620 1.00 80.44 88 ALA A C 1
ATOM 702 O O . ALA A 1 88 ? -1.066 9.609 -7.501 1.00 80.44 88 ALA A O 1
ATOM 703 N N . PRO A 1 89 ? -2.793 11.034 -7.231 1.00 82.94 89 PRO A N 1
ATOM 704 C CA . PRO A 1 89 ? -3.699 10.002 -6.746 1.00 82.94 89 PRO A CA 1
ATOM 705 C C . PRO A 1 89 ? -3.913 8.954 -7.845 1.00 82.94 89 PRO A C 1
ATOM 707 O O . PRO A 1 89 ? -4.102 9.281 -9.018 1.00 82.94 89 PRO A O 1
ATOM 710 N N . ALA A 1 90 ? -3.826 7.687 -7.462 1.00 85.81 90 ALA A N 1
ATOM 711 C CA . ALA A 1 90 ? -3.911 6.535 -8.350 1.00 85.81 90 ALA A CA 1
ATOM 712 C C . ALA A 1 90 ? -5.150 5.691 -8.064 1.00 85.81 90 ALA A C 1
ATOM 714 O O . ALA A 1 90 ? -5.774 5.189 -8.995 1.00 85.81 90 ALA A O 1
ATOM 715 N N . ALA A 1 91 ? -5.506 5.550 -6.788 1.00 83.75 91 ALA A N 1
ATOM 716 C CA . ALA A 1 91 ? -6.670 4.797 -6.354 1.00 83.75 91 ALA A CA 1
ATOM 717 C C . ALA A 1 91 ? -7.180 5.319 -5.010 1.00 83.75 91 ALA A C 1
ATOM 719 O O . ALA A 1 91 ? -6.440 5.942 -4.245 1.00 83.75 91 ALA A O 1
ATOM 720 N N . ARG A 1 92 ? -8.447 5.026 -4.719 1.00 86.00 92 ARG A N 1
ATOM 721 C CA . ARG A 1 92 ? -9.065 5.271 -3.420 1.00 86.00 92 ARG A CA 1
ATOM 722 C C . ARG A 1 92 ? -9.799 4.013 -2.979 1.00 86.00 92 ARG A C 1
ATOM 724 O O . ARG A 1 92 ? -10.592 3.479 -3.749 1.00 86.00 92 ARG A O 1
ATOM 731 N N . LEU A 1 93 ? -9.536 3.565 -1.758 1.00 82.75 93 LEU A N 1
ATOM 732 C CA . LEU A 1 93 ? -10.276 2.498 -1.095 1.00 82.75 93 LEU A CA 1
ATOM 733 C C . LEU A 1 93 ? -11.123 3.127 0.007 1.00 82.75 93 LEU A C 1
ATOM 735 O O . LEU A 1 93 ? -10.611 3.900 0.814 1.00 82.75 93 LEU A O 1
ATOM 739 N N . VAL A 1 94 ? -12.410 2.798 0.024 1.00 84.50 94 VAL A N 1
ATOM 740 C CA . VAL A 1 94 ? -13.332 3.189 1.089 1.00 84.50 94 VAL A CA 1
ATOM 741 C C . VAL A 1 94 ? -13.864 1.913 1.720 1.00 84.50 94 VAL A C 1
ATOM 743 O O . VAL A 1 94 ? -14.380 1.047 1.015 1.00 84.50 94 VAL A O 1
ATOM 746 N N . VAL A 1 95 ? -13.699 1.791 3.031 1.00 79.19 95 VAL A N 1
ATOM 747 C CA . VAL A 1 95 ? -14.283 0.717 3.830 1.00 79.19 95 VAL A CA 1
ATOM 748 C C . VAL A 1 95 ? -15.347 1.354 4.699 1.00 79.19 95 VAL A C 1
ATOM 750 O O . VAL A 1 95 ? -15.045 2.198 5.540 1.00 79.19 95 VAL A O 1
ATOM 753 N N . GLU A 1 96 ? -16.594 0.977 4.456 1.00 79.94 96 GLU A N 1
ATOM 754 C CA . GLU A 1 96 ? -17.732 1.489 5.207 1.00 79.94 96 GLU A CA 1
ATOM 755 C C . GLU A 1 96 ? -18.025 0.588 6.402 1.00 79.94 96 GLU A C 1
ATOM 757 O O . GLU A 1 96 ? -17.874 -0.637 6.338 1.00 79.94 96 GLU A O 1
ATOM 762 N N . ARG A 1 97 ? -18.482 1.198 7.498 1.00 73.69 97 ARG A N 1
ATOM 763 C CA . ARG A 1 97 ? -19.055 0.442 8.610 1.00 73.69 97 ARG A CA 1
ATOM 764 C C . ARG A 1 97 ? -20.263 -0.356 8.086 1.00 73.69 97 ARG A C 1
ATOM 766 O O . ARG A 1 97 ? -21.171 0.257 7.522 1.00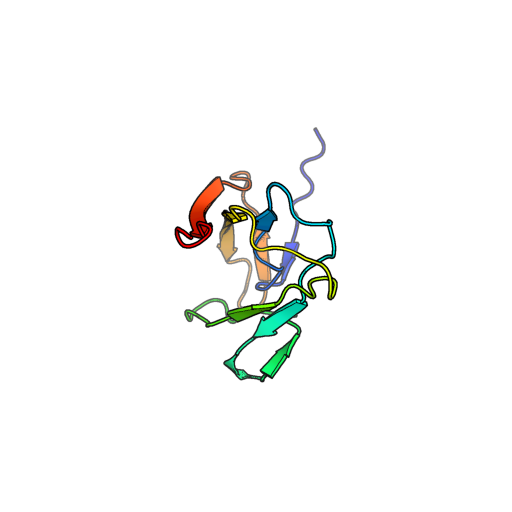 73.69 97 ARG A O 1
ATOM 773 N N . PRO A 1 98 ? -20.331 -1.684 8.299 1.00 70.12 98 PRO A N 1
ATOM 774 C CA . PRO A 1 98 ? -21.525 -2.442 7.949 1.00 70.12 98 PRO A CA 1
ATOM 775 C C . PRO A 1 98 ? -22.739 -1.923 8.743 1.00 70.12 98 PRO A C 1
ATOM 777 O O . PRO A 1 98 ? -22.590 -1.566 9.916 1.00 70.12 98 PRO A O 1
ATOM 780 N N . PRO A 1 99 ? -23.933 -1.853 8.129 1.00 71.38 99 PRO A N 1
ATOM 781 C CA . PRO A 1 99 ? -25.132 -1.390 8.819 1.00 71.38 99 PRO A CA 1
ATOM 782 C C . PRO A 1 99 ? -25.451 -2.302 10.014 1.00 71.38 99 PRO A C 1
ATOM 784 O O . PRO A 1 99 ? -25.327 -3.523 9.905 1.00 71.38 99 PRO A O 1
ATOM 787 N N . GLN A 1 100 ? -25.817 -1.689 11.147 1.00 63.12 100 GLN A N 1
ATOM 788 C CA . GLN A 1 100 ? -26.274 -2.380 12.362 1.00 63.12 100 GLN A CA 1
ATOM 789 C C . GLN A 1 100 ? -27.701 -2.906 12.214 1.00 63.12 100 GLN A C 1
ATOM 791 O O . GLN A 1 100 ? -28.509 -2.224 11.542 1.00 63.12 100 GLN A O 1
#

Organism: NCBI:txid147645